Protein AF-A0A3D2ATV5-F1 (afdb_monomer)

Mean predicted aligned error: 16.17 Å

Foldseek 3Di:
DFLQVLVVVCCVPDPDNDDPLLVVLSVVLCVQLPRRHFQQPDDLVSLLVVLVVLVLVDDCSCSNLVSVLVSLCVCVVVVRYPDSNSVSNDRDDDDPDPDPNPPPPPPPPPPVVVVVVVVVVVVVVVVVVVVVVVVVVVVVPPDPDDDDD

Structure (mmCIF, N/CA/C/O backbone):
data_AF-A0A3D2ATV5-F1
#
_entry.id   AF-A0A3D2ATV5-F1
#
loop_
_atom_site.group_PDB
_atom_site.id
_atom_site.type_symbol
_atom_site.label_atom_id
_atom_site.label_alt_id
_atom_site.label_comp_id
_atom_site.label_asym_id
_atom_site.label_entity_id
_atom_site.label_seq_id
_atom_site.pdbx_PDB_ins_code
_atom_site.Cartn_x
_atom_site.Cartn_y
_atom_site.Cartn_z
_atom_site.occupancy
_atom_site.B_iso_or_equiv
_atom_site.auth_seq_id
_atom_site.auth_comp_id
_atom_site.auth_asym_id
_atom_site.auth_atom_id
_atom_site.pdbx_PDB_model_num
ATOM 1 N N . MET A 1 1 ? -16.266 -0.482 5.780 1.00 83.94 1 MET A N 1
ATOM 2 C CA . MET A 1 1 ? -15.355 0.634 5.461 1.00 83.94 1 MET A CA 1
ATOM 3 C C . MET A 1 1 ? -14.619 0.274 4.185 1.00 83.94 1 MET A C 1
ATOM 5 O O . MET A 1 1 ? -14.010 -0.798 4.149 1.00 83.94 1 MET A O 1
ATOM 9 N N . ASN A 1 2 ? -14.761 1.093 3.145 1.00 91.06 2 ASN A N 1
ATOM 10 C CA . ASN A 1 2 ? -14.046 0.906 1.882 1.00 91.06 2 ASN A CA 1
ATOM 11 C C . ASN A 1 2 ? -12.581 1.386 2.024 1.00 91.06 2 ASN A C 1
ATOM 13 O O . ASN A 1 2 ? -12.195 1.952 3.054 1.00 91.06 2 ASN A O 1
ATOM 17 N N . VAL A 1 3 ? -11.745 1.110 1.023 1.00 88.62 3 VAL A N 1
ATOM 18 C CA . VAL A 1 3 ? -10.328 1.507 1.037 1.00 88.62 3 VAL A CA 1
ATOM 19 C C . VAL A 1 3 ? -10.172 3.029 0.948 1.00 88.62 3 VAL A C 1
ATOM 21 O O . VAL A 1 3 ? -9.301 3.582 1.619 1.00 88.62 3 VAL A O 1
ATOM 24 N N . GLU A 1 4 ? -11.008 3.710 0.166 1.00 88.81 4 GLU A N 1
ATOM 25 C CA . GLU A 1 4 ? -10.930 5.165 -0.024 1.00 88.81 4 GLU A CA 1
ATOM 26 C C . GLU A 1 4 ? -11.240 5.955 1.258 1.00 88.81 4 GLU A C 1
ATOM 28 O O . GLU A 1 4 ? -10.424 6.775 1.689 1.00 88.81 4 GLU A O 1
ATOM 33 N N . ASP A 1 5 ? -12.339 5.634 1.943 1.00 88.56 5 ASP A N 1
ATOM 34 C CA . ASP A 1 5 ? -12.692 6.220 3.239 1.00 88.56 5 ASP A CA 1
ATOM 35 C C . ASP A 1 5 ? -11.595 5.921 4.262 1.00 88.56 5 ASP A C 1
ATOM 37 O O . ASP A 1 5 ? -11.211 6.786 5.049 1.00 88.56 5 ASP A O 1
ATOM 41 N N . ALA A 1 6 ? -11.046 4.702 4.251 1.00 89.12 6 ALA A N 1
ATOM 42 C CA . ALA A 1 6 ? -9.972 4.318 5.160 1.00 89.12 6 ALA A CA 1
ATOM 43 C C . ALA A 1 6 ? -8.710 5.161 4.970 1.00 89.12 6 ALA A C 1
ATOM 45 O O . ALA A 1 6 ? -8.079 5.542 5.961 1.00 89.12 6 ALA A O 1
ATOM 46 N N . ILE A 1 7 ? -8.370 5.502 3.727 1.00 89.44 7 ILE A N 1
ATOM 47 C CA . ILE A 1 7 ? -7.285 6.439 3.425 1.00 89.44 7 ILE A CA 1
ATOM 48 C C . ILE A 1 7 ? -7.643 7.836 3.935 1.00 89.44 7 ILE A C 1
ATOM 50 O O . ILE A 1 7 ? -6.823 8.446 4.617 1.00 89.44 7 ILE A O 1
ATOM 54 N N . GLY A 1 8 ? -8.864 8.324 3.700 1.00 87.75 8 GLY A N 1
ATOM 55 C CA . GLY A 1 8 ? -9.320 9.618 4.222 1.00 87.75 8 GLY A CA 1
ATOM 56 C C . GLY A 1 8 ? -9.197 9.722 5.748 1.00 87.75 8 GLY A C 1
ATOM 57 O O . GLY A 1 8 ? -8.622 10.679 6.270 1.00 87.75 8 GLY A O 1
ATOM 58 N N . HIS A 1 9 ? -9.647 8.693 6.468 1.00 88.75 9 HIS A N 1
ATOM 59 C CA . HIS A 1 9 ? -9.520 8.601 7.924 1.00 88.75 9 HIS A CA 1
ATOM 60 C C . HIS A 1 9 ? -8.066 8.496 8.396 1.00 88.75 9 HIS A C 1
ATOM 62 O O . HIS A 1 9 ? -7.708 9.070 9.428 1.00 88.75 9 HIS A O 1
ATOM 68 N N . TYR A 1 10 ? -7.220 7.775 7.659 1.00 88.38 10 TYR A N 1
ATOM 69 C CA . TYR A 1 10 ? -5.794 7.684 7.957 1.00 88.38 10 TYR A CA 1
ATOM 70 C C . TYR A 1 10 ? -5.099 9.042 7.800 1.00 88.38 10 TYR A C 1
ATOM 72 O O . TYR A 1 10 ? -4.368 9.445 8.701 1.00 88.38 10 TYR A O 1
ATOM 80 N N . LEU A 1 11 ? -5.385 9.775 6.722 1.00 86.06 11 LEU A N 1
ATOM 81 C CA . LEU A 1 11 ? -4.801 11.091 6.443 1.00 86.06 11 LEU A CA 1
ATOM 82 C C . LEU A 1 11 ? -5.268 12.176 7.422 1.00 86.06 11 LEU A C 1
ATOM 84 O O . LEU A 1 11 ? -4.502 13.072 7.767 1.00 86.06 11 LEU A O 1
ATOM 88 N N . GLN A 1 12 ? -6.512 12.100 7.899 1.00 83.88 12 GLN A N 1
ATOM 89 C CA . GLN A 1 12 ? -7.011 13.000 8.946 1.00 83.88 12 GLN A CA 1
ATOM 90 C C . GLN A 1 12 ? -6.444 12.655 10.331 1.00 83.88 12 GLN A C 1
ATOM 92 O O . GLN A 1 12 ? -6.255 13.541 11.162 1.00 83.88 12 GLN A O 1
ATOM 97 N N . GLY A 1 13 ? -6.196 11.368 10.595 1.00 75.94 13 GLY A N 1
ATOM 98 C CA . GLY A 1 13 ? -5.704 10.868 11.880 1.00 75.94 13 GLY A CA 1
ATOM 99 C C . GLY A 1 13 ? -4.180 10.778 12.001 1.00 75.94 13 GLY A C 1
ATOM 100 O O . GLY A 1 13 ? -3.681 10.460 13.084 1.00 75.94 13 GLY A O 1
ATOM 101 N N . SER A 1 14 ? -3.428 11.012 10.923 1.00 72.69 14 SER A N 1
ATOM 102 C CA . SER A 1 14 ? -1.968 10.948 10.936 1.00 72.69 14 SER A CA 1
ATOM 103 C C . SER A 1 14 ? -1.389 12.178 11.638 1.00 72.69 14 SER A C 1
ATOM 105 O O . SER A 1 14 ? -1.5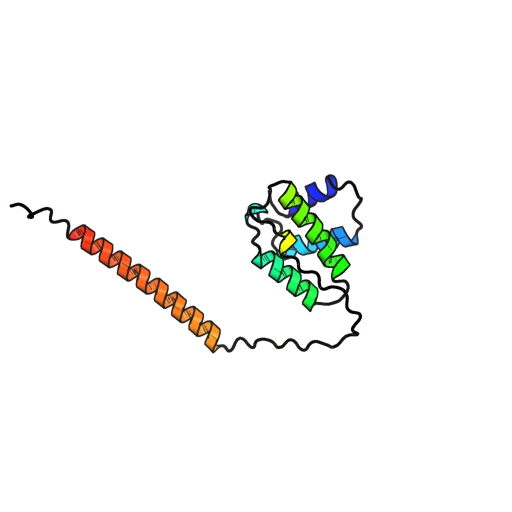06 13.300 11.153 1.00 72.69 14 SER A O 1
ATOM 107 N N . ALA A 1 15 ? -0.725 11.965 12.778 1.00 59.75 15 ALA A N 1
ATOM 108 C CA . ALA A 1 15 ? -0.069 13.032 13.541 1.00 59.75 15 ALA A CA 1
ATOM 109 C C . ALA A 1 15 ? 1.088 13.703 12.772 1.00 59.75 15 ALA A C 1
ATOM 111 O O . ALA A 1 15 ? 1.419 14.859 13.027 1.00 59.75 15 ALA A O 1
ATOM 112 N N . GLN A 1 16 ? 1.698 12.986 11.823 1.00 64.69 16 GLN A N 1
ATOM 113 C CA . GLN A 1 16 ? 2.629 13.544 10.848 1.00 64.69 16 GLN A CA 1
ATOM 114 C C . GLN A 1 16 ? 1.875 13.895 9.570 1.00 64.69 16 GLN A C 1
ATOM 116 O O . GLN A 1 16 ? 1.139 13.075 9.025 1.00 64.69 16 GLN A O 1
ATOM 121 N N . LYS A 1 17 ? 2.085 15.117 9.081 1.00 70.88 17 LYS A N 1
ATOM 122 C CA . LYS A 1 17 ? 1.559 15.557 7.792 1.00 70.88 17 LYS A CA 1
ATOM 123 C C . LYS A 1 17 ? 2.268 14.758 6.697 1.00 70.88 17 LYS A C 1
ATOM 125 O O . LYS A 1 17 ? 3.453 14.985 6.461 1.00 70.88 17 LYS A O 1
ATOM 130 N N . LEU A 1 18 ? 1.563 13.813 6.073 1.00 79.06 18 LEU A N 1
ATOM 131 C CA . LEU A 1 18 ? 2.086 13.087 4.916 1.00 79.06 18 LEU A CA 1
ATOM 132 C C . LEU A 1 18 ? 2.433 14.082 3.800 1.00 79.06 18 LEU A C 1
ATOM 134 O O . LEU A 1 18 ? 1.725 15.072 3.588 1.00 79.06 18 LEU A O 1
ATOM 138 N N . ASP A 1 19 ? 3.517 13.825 3.078 1.00 84.94 19 ASP A N 1
ATOM 139 C CA . ASP A 1 19 ? 3.884 14.624 1.915 1.00 84.94 19 ASP A CA 1
ATOM 140 C C . ASP A 1 19 ? 2.972 14.309 0.715 1.00 84.94 19 ASP A C 1
ATOM 142 O O . ASP A 1 19 ? 2.228 13.324 0.692 1.00 84.94 19 ASP A O 1
ATOM 146 N N . ALA A 1 20 ? 2.975 15.182 -0.296 1.00 87.25 20 ALA A N 1
ATOM 147 C CA . ALA A 1 20 ? 2.140 15.000 -1.487 1.00 87.25 20 ALA A CA 1
ATOM 148 C C . ALA A 1 20 ? 2.459 13.689 -2.231 1.00 87.25 20 ALA A C 1
ATOM 150 O O . ALA A 1 20 ? 1.577 13.096 -2.854 1.00 87.25 20 ALA A O 1
ATOM 151 N N . TYR A 1 21 ? 3.704 13.219 -2.125 1.00 87.38 21 TYR A N 1
ATOM 152 C CA . TYR A 1 21 ? 4.158 11.974 -2.727 1.00 87.38 21 TYR A CA 1
ATOM 153 C C . TYR A 1 21 ? 3.501 10.750 -2.072 1.00 87.38 21 TYR A C 1
ATOM 155 O O . TYR A 1 21 ? 2.916 9.917 -2.766 1.00 87.38 21 TYR A O 1
ATOM 163 N N . ALA A 1 22 ? 3.473 10.687 -0.740 1.00 87.62 22 ALA A N 1
ATOM 164 C CA . ALA A 1 22 ? 2.787 9.633 -0.004 1.00 87.62 22 ALA A CA 1
ATOM 165 C C . ALA A 1 22 ? 1.275 9.618 -0.279 1.00 87.62 22 ALA A C 1
ATOM 167 O O . ALA A 1 22 ? 0.691 8.549 -0.468 1.00 87.62 22 ALA A O 1
ATOM 168 N N . HIS A 1 23 ? 0.642 10.793 -0.377 1.00 89.56 23 HIS A N 1
ATOM 169 C CA . HIS A 1 23 ? -0.766 10.894 -0.777 1.00 89.56 23 HIS A CA 1
ATOM 170 C C . HIS A 1 23 ? -1.007 10.288 -2.162 1.00 89.56 23 HIS A C 1
ATOM 172 O O . HIS A 1 23 ? -1.975 9.548 -2.360 1.00 89.56 23 HIS A O 1
ATOM 178 N N . GLN A 1 24 ? -0.139 10.591 -3.127 1.00 91.06 24 GLN A N 1
ATOM 179 C CA . GLN A 1 24 ? -0.254 10.069 -4.483 1.00 91.06 24 GLN A CA 1
ATOM 180 C C . GLN A 1 24 ? -0.128 8.541 -4.510 1.00 91.06 24 GLN A C 1
ATOM 182 O O . GLN A 1 24 ? -0.932 7.877 -5.169 1.00 91.06 24 GLN A O 1
ATOM 187 N N . GLU A 1 25 ? 0.825 7.972 -3.772 1.00 92.31 25 GLU A N 1
ATOM 188 C CA . GLU A 1 25 ? 1.044 6.522 -3.753 1.00 92.31 25 GLU A CA 1
ATOM 189 C C . GLU A 1 25 ? -0.083 5.765 -3.031 1.00 92.31 25 GLU A C 1
ATOM 191 O O . GLU A 1 25 ? -0.486 4.695 -3.493 1.00 92.31 25 GLU A O 1
ATOM 196 N N . LEU A 1 26 ? -0.687 6.341 -1.985 1.00 91.31 26 LEU A N 1
ATOM 197 C CA . LEU A 1 26 ? -1.891 5.781 -1.351 1.00 91.31 26 LEU A CA 1
ATOM 198 C C . LEU A 1 26 ? -3.099 5.786 -2.299 1.00 91.31 26 LEU A C 1
ATOM 200 O O . LEU A 1 26 ? -3.801 4.781 -2.419 1.00 91.31 26 LEU A O 1
ATOM 204 N N . ASN A 1 27 ? -3.315 6.881 -3.030 1.00 91.12 27 ASN A N 1
ATOM 205 C CA . ASN A 1 27 ? -4.381 6.954 -4.035 1.00 91.12 27 ASN A CA 1
ATOM 206 C C . ASN A 1 27 ? -4.147 5.968 -5.187 1.00 91.12 27 ASN A C 1
ATOM 208 O O . ASN A 1 27 ? -5.084 5.355 -5.703 1.00 91.12 27 ASN A O 1
ATOM 212 N N . ARG A 1 28 ? -2.889 5.783 -5.596 1.00 92.69 28 ARG A N 1
ATOM 213 C CA . ARG A 1 28 ? -2.519 4.796 -6.613 1.00 92.69 28 ARG A CA 1
ATOM 214 C C . ARG A 1 28 ? -2.792 3.370 -6.142 1.00 92.69 28 ARG A C 1
ATOM 216 O O . ARG A 1 28 ? -3.326 2.574 -6.915 1.00 92.69 28 ARG A O 1
ATOM 223 N N . PHE A 1 29 ? -2.476 3.071 -4.884 1.00 92.31 29 PHE A N 1
ATOM 224 C CA . PHE A 1 29 ? -2.805 1.796 -4.256 1.00 92.31 29 PHE A CA 1
ATOM 225 C C . PHE A 1 29 ? -4.318 1.545 -4.257 1.00 92.31 29 PHE A C 1
ATOM 227 O O . PHE A 1 29 ? -4.752 0.494 -4.731 1.00 92.31 29 PHE A O 1
ATOM 234 N N . ALA A 1 30 ? -5.122 2.528 -3.832 1.00 91.31 30 ALA A N 1
ATOM 235 C CA . ALA A 1 30 ? -6.584 2.427 -3.847 1.00 91.31 30 ALA A CA 1
ATOM 236 C C . ALA A 1 30 ? -7.125 2.105 -5.245 1.00 91.31 30 ALA A C 1
ATOM 238 O O . ALA A 1 30 ? -7.892 1.162 -5.409 1.00 91.31 30 ALA A O 1
ATOM 239 N N . ARG A 1 31 ? -6.645 2.808 -6.278 1.00 90.38 31 ARG A N 1
ATOM 240 C CA . ARG A 1 31 ? -7.048 2.560 -7.674 1.00 90.38 31 ARG A CA 1
ATOM 241 C C . ARG A 1 31 ? -6.663 1.170 -8.175 1.00 90.38 31 ARG A C 1
ATOM 243 O O . ARG A 1 31 ? -7.398 0.592 -8.963 1.00 90.38 31 ARG A O 1
ATOM 250 N N . SER A 1 32 ? -5.518 0.643 -7.743 1.00 89.94 32 SER A N 1
ATOM 251 C CA . SER A 1 32 ? -5.052 -0.677 -8.179 1.00 89.94 32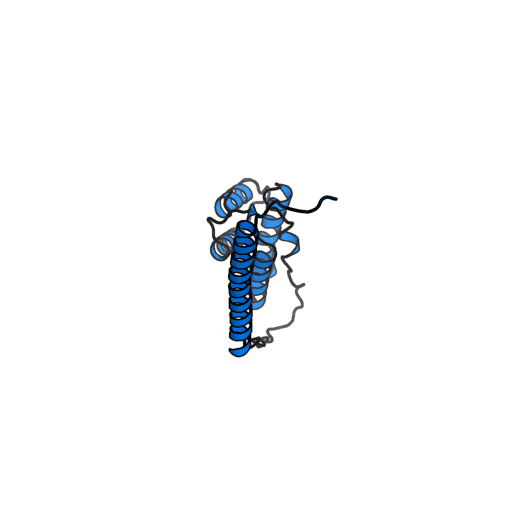 SER A CA 1
ATOM 252 C C . SER A 1 32 ? -5.789 -1.829 -7.502 1.00 89.94 32 SER A C 1
ATOM 254 O O . SER A 1 32 ? -5.932 -2.888 -8.107 1.00 89.94 32 SER A O 1
ATOM 256 N N . ILE A 1 33 ? -6.185 -1.657 -6.244 1.00 86.94 33 ILE A N 1
ATOM 257 C CA . ILE A 1 33 ? -6.880 -2.682 -5.456 1.00 86.94 33 ILE A CA 1
ATOM 258 C C . ILE A 1 33 ? -8.403 -2.593 -5.634 1.00 86.94 33 ILE A C 1
ATOM 260 O O . ILE A 1 33 ? -9.100 -3.602 -5.519 1.00 86.94 33 ILE A O 1
ATOM 264 N N . GLY A 1 34 ? -8.899 -1.395 -5.943 1.00 88.31 34 GLY A N 1
ATOM 265 C CA . GLY A 1 34 ? -10.308 -1.032 -6.020 1.00 88.31 34 GLY A CA 1
ATOM 266 C C . GLY A 1 34 ? -10.701 -0.143 -4.840 1.00 88.31 34 GLY A C 1
ATOM 267 O O . GLY A 1 34 ? -10.772 -0.618 -3.709 1.00 88.31 34 GLY A O 1
ATOM 268 N N . SER A 1 35 ? -10.986 1.134 -5.106 1.00 85.25 35 SER A N 1
ATOM 269 C CA . SER A 1 35 ? -11.345 2.132 -4.085 1.00 85.25 35 SER A CA 1
ATOM 270 C C . SER A 1 35 ? -12.569 1.735 -3.250 1.00 85.25 35 SER A C 1
ATOM 272 O O . SER A 1 35 ? -12.564 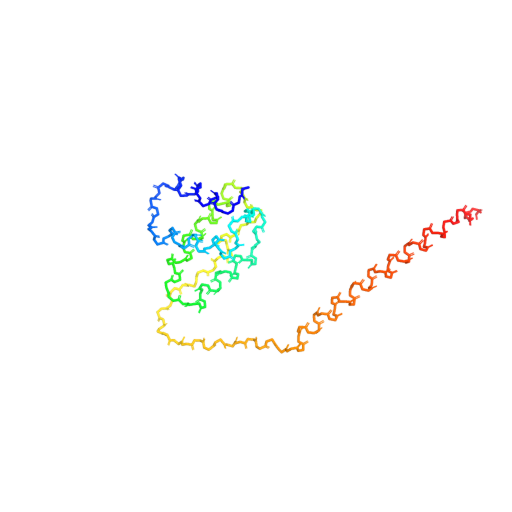1.874 -2.028 1.00 85.25 35 SER A O 1
ATOM 274 N N . GLU A 1 36 ? -13.573 1.156 -3.914 1.00 86.81 36 GLU A N 1
ATOM 275 C CA . GLU A 1 36 ? -14.844 0.710 -3.326 1.00 86.81 36 GLU A CA 1
ATOM 276 C C . GLU A 1 36 ? -14.725 -0.601 -2.539 1.00 86.81 36 GLU A C 1
ATOM 278 O O . GLU A 1 36 ? -15.651 -1.006 -1.834 1.00 86.81 36 GLU A O 1
ATOM 283 N N . LYS A 1 37 ? -13.591 -1.299 -2.657 1.00 86.06 37 LYS A N 1
ATOM 284 C CA . LYS A 1 37 ? -13.410 -2.591 -2.007 1.00 86.06 37 LYS A CA 1
ATOM 285 C C . LYS A 1 37 ? -13.378 -2.420 -0.490 1.00 86.06 37 LYS A C 1
ATOM 287 O O . LYS A 1 37 ? -12.805 -1.465 0.031 1.00 86.06 37 LYS A O 1
ATOM 292 N N . LEU A 1 38 ? -13.962 -3.367 0.239 1.00 88.38 38 LEU A N 1
ATOM 293 C CA . LEU A 1 38 ? -13.925 -3.362 1.698 1.00 88.38 38 LEU A CA 1
ATOM 294 C C . LEU A 1 38 ? -12.523 -3.699 2.214 1.00 88.38 38 LEU A C 1
ATOM 296 O O . LEU A 1 38 ? -11.893 -4.658 1.769 1.00 88.38 38 LEU A O 1
ATOM 300 N N . VAL A 1 39 ? -12.065 -2.961 3.230 1.00 86.44 39 VAL A N 1
ATOM 301 C CA . VAL A 1 39 ? -10.764 -3.211 3.879 1.00 86.44 39 VAL A CA 1
ATOM 302 C C . VAL A 1 39 ? -10.676 -4.628 4.465 1.00 86.44 39 VAL A C 1
ATOM 304 O O . VAL A 1 39 ? -9.622 -5.257 4.414 1.00 86.44 39 VAL A O 1
ATOM 307 N N . ALA A 1 40 ? -11.791 -5.162 4.969 1.00 85.56 40 ALA A N 1
ATOM 308 C CA . ALA A 1 40 ? -11.868 -6.511 5.531 1.00 85.56 40 ALA A CA 1
ATOM 309 C C . ALA A 1 40 ? -11.705 -7.629 4.478 1.00 85.56 40 ALA A C 1
ATOM 311 O O . ALA A 1 40 ? -11.322 -8.747 4.818 1.00 85.56 40 ALA A O 1
ATOM 312 N N . GLU A 1 41 ? -11.962 -7.330 3.202 1.00 86.19 41 GLU A N 1
ATOM 313 C CA . GLU A 1 41 ? -11.832 -8.271 2.080 1.00 86.19 41 GLU A CA 1
ATOM 314 C C . GLU A 1 41 ? -10.451 -8.222 1.415 1.00 86.19 41 GLU A C 1
ATOM 316 O O . GLU A 1 41 ? -10.196 -8.913 0.420 1.00 86.19 41 GLU A O 1
ATOM 321 N N . LEU A 1 42 ? -9.555 -7.369 1.915 1.00 85.38 42 LEU A N 1
ATOM 322 C CA . LEU A 1 42 ? -8.181 -7.326 1.445 1.00 85.38 42 LEU A CA 1
ATOM 323 C C . LEU A 1 42 ? -7.460 -8.598 1.869 1.00 85.38 42 LEU A C 1
ATOM 325 O O . LEU A 1 42 ? -7.397 -8.942 3.051 1.00 85.38 42 LEU A O 1
ATOM 329 N N . THR A 1 43 ? -6.877 -9.282 0.890 1.00 84.00 43 THR A N 1
ATOM 330 C CA . THR A 1 43 ? -6.158 -10.528 1.132 1.00 84.00 43 THR A CA 1
ATOM 331 C C . THR A 1 43 ? -4.645 -10.308 1.075 1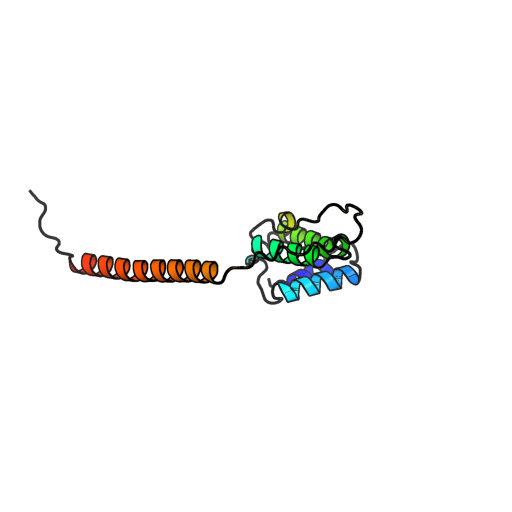.00 84.00 43 THR A C 1
ATOM 333 O O . THR A 1 43 ? -4.164 -9.475 0.297 1.00 84.00 43 THR A O 1
ATOM 336 N N . PRO A 1 44 ? -3.855 -11.068 1.858 1.00 84.25 44 PRO A N 1
ATOM 337 C CA . PRO A 1 44 ? -2.398 -11.010 1.786 1.00 84.25 44 PRO A CA 1
ATOM 338 C C . PRO A 1 44 ? -1.817 -11.171 0.369 1.00 84.25 44 PRO A C 1
ATOM 340 O O . PRO A 1 44 ? -0.925 -10.392 0.027 1.00 84.25 44 PRO A O 1
ATOM 343 N N . PRO A 1 45 ? -2.318 -12.089 -0.491 1.00 84.25 45 PRO A N 1
ATOM 344 C CA . PRO A 1 45 ? -1.824 -12.222 -1.861 1.00 84.25 45 PRO A CA 1
ATOM 345 C C . PRO A 1 45 ? -2.009 -10.957 -2.702 1.00 84.25 45 PRO A C 1
ATOM 347 O O . PRO A 1 45 ? -1.094 -10.575 -3.416 1.00 84.25 45 PRO A O 1
ATOM 350 N N . GLN A 1 46 ? -3.141 -10.255 -2.582 1.00 85.94 46 GLN A N 1
ATOM 351 C CA . GLN A 1 46 ? -3.390 -9.026 -3.352 1.00 85.94 46 GLN A CA 1
ATOM 352 C C . GLN A 1 46 ? -2.385 -7.926 -3.013 1.00 85.94 46 GLN A C 1
ATOM 354 O O . GLN A 1 46 ? -1.845 -7.263 -3.899 1.00 85.94 46 GLN A O 1
ATOM 359 N N . VAL A 1 47 ? -2.109 -7.758 -1.720 1.00 87.56 47 VAL A N 1
ATOM 360 C CA . VAL A 1 47 ? -1.130 -6.782 -1.234 1.00 87.56 47 VAL A CA 1
ATOM 361 C C . VAL A 1 47 ? 0.288 -7.168 -1.663 1.00 87.56 47 VAL A C 1
ATOM 363 O O . VAL A 1 47 ? 1.057 -6.298 -2.074 1.00 87.56 47 VAL A O 1
ATOM 366 N N . ALA A 1 48 ? 0.625 -8.460 -1.615 1.00 85.50 48 ALA A N 1
ATOM 367 C CA . ALA A 1 48 ? 1.918 -8.966 -2.069 1.00 85.50 48 ALA A CA 1
ATOM 368 C C . ALA A 1 48 ? 2.124 -8.729 -3.573 1.00 85.50 48 ALA A C 1
ATOM 370 O O . ALA A 1 48 ? 3.133 -8.141 -3.955 1.00 85.50 48 ALA A O 1
ATOM 371 N N . THR A 1 49 ? 1.140 -9.076 -4.410 1.00 87.06 49 THR A N 1
ATOM 372 C CA . THR A 1 49 ? 1.190 -8.844 -5.862 1.00 87.06 49 THR A CA 1
ATOM 373 C C . THR A 1 49 ? 1.351 -7.361 -6.192 1.00 87.06 49 THR A C 1
ATOM 375 O O . THR A 1 49 ? 2.145 -7.002 -7.060 1.00 87.06 49 THR A O 1
ATOM 378 N N . TYR A 1 50 ? 0.650 -6.469 -5.483 1.00 90.44 50 TYR A N 1
ATOM 379 C CA . TYR A 1 50 ? 0.849 -5.031 -5.669 1.00 90.44 50 TYR A CA 1
ATOM 380 C C . TYR A 1 50 ? 2.288 -4.611 -5.333 1.00 90.44 50 TYR A C 1
ATOM 382 O O . TYR A 1 50 ? 2.919 -3.889 -6.108 1.00 90.44 50 TYR A O 1
ATOM 390 N N . ALA A 1 51 ? 2.826 -5.072 -4.200 1.00 88.00 51 ALA A N 1
ATOM 391 C CA . ALA A 1 51 ? 4.187 -4.746 -3.786 1.00 88.00 51 ALA A CA 1
ATOM 392 C C . ALA A 1 51 ? 5.235 -5.258 -4.787 1.00 88.00 51 ALA A C 1
ATOM 394 O O . ALA A 1 51 ? 6.154 -4.519 -5.142 1.00 88.00 51 ALA A O 1
ATOM 395 N N . GLU A 1 52 ? 5.067 -6.479 -5.292 1.00 87.62 52 GLU A N 1
ATOM 396 C CA . GLU A 1 52 ? 5.914 -7.062 -6.335 1.00 87.62 52 GLU A CA 1
ATOM 397 C C . GLU A 1 52 ? 5.871 -6.233 -7.620 1.00 87.62 52 GLU A C 1
ATOM 399 O O . GLU A 1 52 ? 6.921 -5.871 -8.142 1.00 87.62 52 GLU A O 1
ATOM 404 N N . ASN A 1 53 ? 4.686 -5.816 -8.074 1.00 87.44 53 ASN A N 1
ATOM 405 C CA . ASN A 1 53 ? 4.550 -4.955 -9.252 1.00 87.44 53 ASN A CA 1
ATOM 406 C C . ASN A 1 53 ? 5.275 -3.609 -9.082 1.00 87.44 53 ASN A C 1
ATOM 408 O O . ASN A 1 53 ? 5.886 -3.104 -10.029 1.00 87.44 53 ASN A O 1
ATOM 412 N N . VAL A 1 54 ? 5.239 -3.020 -7.881 1.00 88.31 54 VAL A N 1
ATOM 413 C CA . VAL A 1 54 ? 5.990 -1.794 -7.563 1.00 88.31 54 VAL A CA 1
ATOM 414 C C . VAL A 1 54 ? 7.498 -2.035 -7.629 1.00 88.31 54 VAL A C 1
ATOM 416 O O . VAL A 1 54 ?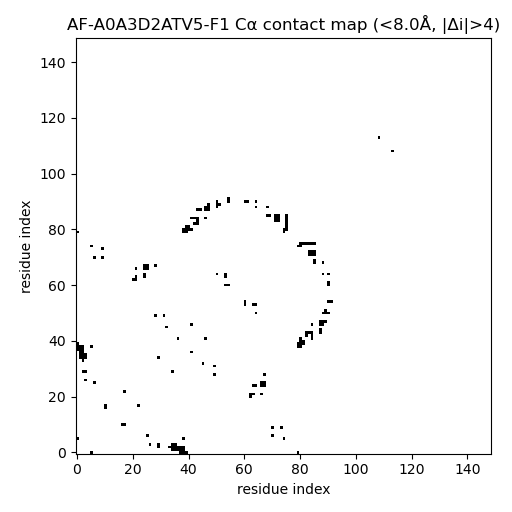 8.201 -1.216 -8.222 1.00 88.31 54 VAL A O 1
ATOM 419 N N . VAL A 1 55 ? 7.981 -3.151 -7.076 1.00 85.38 55 VAL A N 1
ATOM 420 C CA . VAL A 1 55 ? 9.399 -3.545 -7.124 1.00 85.38 55 VAL A CA 1
ATOM 421 C C . VAL A 1 55 ? 9.853 -3.783 -8.566 1.00 85.38 55 VAL A C 1
ATOM 423 O O . VAL A 1 55 ? 10.865 -3.219 -8.979 1.00 85.38 55 VAL A O 1
ATOM 426 N N . SER A 1 56 ? 9.088 -4.543 -9.352 1.00 83.94 56 SER A N 1
ATOM 427 C CA . SER A 1 56 ? 9.384 -4.854 -10.759 1.00 83.94 56 SER A CA 1
ATOM 428 C C . SER A 1 56 ? 9.367 -3.620 -11.659 1.00 83.94 56 SER A C 1
ATOM 430 O O . SER A 1 56 ? 10.133 -3.541 -12.617 1.00 83.94 56 SER A O 1
ATOM 432 N N . SER A 1 57 ? 8.540 -2.622 -11.331 1.00 84.88 57 SER A N 1
ATOM 433 C CA . SER A 1 57 ? 8.529 -1.329 -12.031 1.00 84.88 57 SER A CA 1
ATOM 434 C C . SER A 1 57 ? 9.801 -0.502 -11.785 1.00 84.88 57 SER A C 1
ATOM 436 O O . SER A 1 57 ? 10.067 0.441 -12.528 1.00 84.88 57 SER A O 1
ATOM 438 N N . GLY A 1 58 ? 10.570 -0.818 -10.738 1.00 80.44 58 GLY A N 1
ATOM 439 C CA . GLY A 1 58 ? 11.759 -0.072 -10.337 1.00 80.44 58 GLY A CA 1
ATOM 440 C C . GLY A 1 58 ? 11.471 1.348 -9.824 1.00 80.44 58 GLY A C 1
ATOM 441 O O . GLY A 1 58 ? 10.334 1.722 -9.512 1.00 80.44 58 GLY A O 1
ATOM 442 N N . GLY A 1 59 ? 12.536 2.149 -9.724 1.00 86.12 59 GLY A N 1
ATOM 443 C CA . GLY A 1 59 ? 12.492 3.519 -9.205 1.00 86.12 59 GLY A CA 1
ATOM 444 C C . GLY A 1 59 ? 12.577 3.586 -7.678 1.00 86.12 59 GLY A C 1
ATOM 445 O O . GLY A 1 59 ? 13.259 2.776 -7.050 1.00 86.12 59 GLY A O 1
ATOM 446 N N . ASP A 1 60 ? 11.895 4.564 -7.080 1.00 87.75 60 ASP A N 1
ATOM 447 C CA . ASP A 1 60 ? 11.874 4.761 -5.628 1.00 87.75 60 ASP A CA 1
ATOM 448 C C . ASP A 1 60 ? 10.928 3.771 -4.927 1.00 87.75 60 ASP A C 1
ATOM 450 O O . ASP A 1 60 ? 9.805 4.084 -4.543 1.00 87.75 60 ASP A O 1
ATOM 454 N N . ILE A 1 61 ? 11.374 2.525 -4.779 1.00 88.00 61 ILE A N 1
ATOM 455 C CA . ILE A 1 61 ? 10.583 1.465 -4.136 1.00 88.00 61 ILE A CA 1
ATOM 456 C C . ILE A 1 61 ? 10.262 1.824 -2.676 1.00 88.00 61 ILE A C 1
ATOM 458 O O . ILE A 1 61 ? 9.167 1.533 -2.193 1.00 88.00 61 ILE A O 1
ATOM 462 N N . HIS A 1 62 ? 11.203 2.456 -1.970 1.00 86.75 62 HIS A N 1
ATOM 463 C CA . HIS A 1 62 ? 11.045 2.800 -0.559 1.00 86.75 62 HIS A CA 1
ATOM 464 C C . HIS A 1 62 ? 10.003 3.900 -0.358 1.00 86.75 62 HIS A C 1
ATOM 466 O O . HIS A 1 62 ? 9.112 3.721 0.474 1.00 86.75 62 HIS A O 1
ATOM 472 N N . GLY A 1 63 ? 10.064 4.986 -1.131 1.00 87.25 63 GLY A N 1
ATOM 473 C CA . GLY A 1 63 ? 9.069 6.056 -1.056 1.00 87.25 63 GLY A CA 1
ATOM 474 C C . GLY A 1 63 ? 7.682 5.616 -1.522 1.00 87.25 63 GLY A C 1
ATOM 475 O O . GLY A 1 63 ? 6.681 6.101 -1.003 1.00 87.25 63 GLY A O 1
ATOM 476 N N . ARG A 1 64 ? 7.600 4.637 -2.431 1.00 89.00 64 ARG A N 1
ATOM 477 C CA . ARG A 1 64 ? 6.317 4.103 -2.916 1.00 89.00 64 ARG A CA 1
ATOM 478 C C . ARG A 1 64 ? 5.667 3.117 -1.952 1.00 89.00 64 ARG A C 1
ATOM 480 O O . ARG A 1 64 ? 4.471 3.204 -1.691 1.00 89.00 64 ARG A O 1
ATOM 487 N N . LEU A 1 65 ? 6.433 2.170 -1.406 1.00 90.44 65 LEU A N 1
ATOM 488 C CA . LEU A 1 65 ? 5.897 1.135 -0.510 1.00 90.44 65 LEU A CA 1
ATOM 489 C C . LEU A 1 65 ? 5.868 1.545 0.965 1.00 90.44 65 LEU A C 1
ATOM 491 O O . LEU A 1 65 ? 5.107 0.952 1.731 1.00 90.44 65 LEU A O 1
ATOM 495 N N . GLY A 1 66 ? 6.665 2.532 1.376 1.00 89.56 66 GLY A N 1
ATOM 496 C CA . GLY A 1 66 ? 6.715 3.028 2.753 1.00 89.56 66 GLY A CA 1
ATOM 497 C C . GLY A 1 66 ? 5.347 3.496 3.268 1.00 89.56 66 GLY A C 1
ATOM 498 O O . GLY A 1 66 ? 4.822 2.873 4.195 1.00 89.56 66 GLY A O 1
ATOM 499 N N . PRO A 1 67 ? 4.715 4.498 2.626 1.00 90.31 67 PRO A N 1
ATOM 500 C CA . PRO A 1 67 ? 3.401 5.010 3.025 1.00 90.31 67 PRO A CA 1
ATOM 501 C C . PRO A 1 67 ? 2.316 3.932 3.036 1.00 90.31 67 PRO A C 1
ATOM 503 O O . PRO A 1 67 ? 1.483 3.871 3.938 1.00 90.31 67 PRO A O 1
ATOM 506 N N . ILE A 1 68 ? 2.355 3.026 2.056 1.00 91.12 68 ILE A N 1
ATOM 507 C CA . ILE A 1 68 ? 1.393 1.925 1.933 1.00 91.12 68 ILE A CA 1
ATOM 508 C C . ILE A 1 68 ? 1.546 0.951 3.103 1.00 91.12 68 ILE A C 1
ATOM 510 O O . ILE A 1 68 ? 0.558 0.519 3.697 1.00 91.12 68 ILE A O 1
ATOM 514 N N . LYS A 1 69 ? 2.783 0.618 3.481 1.00 89.56 69 LYS A N 1
ATOM 515 C CA . LYS A 1 69 ? 3.057 -0.269 4.614 1.00 89.56 69 LYS A CA 1
ATOM 516 C C . LYS A 1 69 ? 2.590 0.339 5.938 1.00 89.56 69 LYS A C 1
ATOM 518 O O . LYS A 1 69 ? 2.033 -0.383 6.768 1.00 89.56 69 LYS A O 1
ATOM 523 N N . GLU A 1 70 ? 2.796 1.639 6.132 1.00 89.19 70 GLU A N 1
ATOM 524 C CA . GLU A 1 70 ? 2.327 2.363 7.318 1.00 89.19 70 GLU A CA 1
ATOM 525 C C . GLU A 1 70 ? 0.801 2.423 7.390 1.00 89.19 70 GLU A C 1
ATOM 527 O O . GLU A 1 70 ? 0.227 2.131 8.443 1.00 89.19 70 GLU A O 1
ATOM 532 N N . PHE A 1 71 ? 0.142 2.700 6.265 1.00 90.62 71 PHE A N 1
ATOM 533 C CA . PHE A 1 71 ? -1.312 2.653 6.146 1.00 90.62 71 PHE A CA 1
ATOM 534 C C . PHE A 1 71 ? -1.871 1.266 6.499 1.00 90.62 71 PHE A C 1
ATOM 536 O O . PHE A 1 71 ? -2.743 1.143 7.358 1.00 90.62 71 PHE A O 1
ATOM 543 N N . LEU A 1 72 ? -1.324 0.191 5.925 1.00 89.00 72 LEU A N 1
ATOM 544 C CA . LEU A 1 72 ? -1.763 -1.174 6.240 1.00 89.00 72 LEU A CA 1
ATOM 545 C C . LEU A 1 72 ? -1.511 -1.540 7.712 1.00 89.00 72 LEU A C 1
ATOM 547 O O . LEU A 1 72 ? -2.310 -2.246 8.328 1.00 89.00 72 LEU A O 1
ATOM 551 N N . ALA A 1 73 ? -0.425 -1.041 8.308 1.00 87.81 73 ALA A N 1
ATOM 552 C CA . ALA A 1 73 ? -0.162 -1.224 9.731 1.00 87.81 73 ALA A CA 1
ATOM 553 C C . ALA A 1 73 ? -1.173 -0.461 10.603 1.00 87.81 73 ALA A C 1
ATOM 555 O O . ALA A 1 73 ? -1.581 -0.969 11.648 1.00 87.81 73 ALA A O 1
ATOM 556 N N . TYR A 1 74 ? -1.600 0.730 10.177 1.00 88.44 74 TYR A N 1
ATOM 557 C CA . TYR A 1 74 ? -2.681 1.474 10.820 1.00 88.44 74 TYR A CA 1
ATOM 558 C C . TYR A 1 74 ? -4.007 0.700 10.777 1.00 88.44 74 TYR A C 1
ATOM 560 O O . TYR A 1 74 ? -4.665 0.582 11.812 1.00 88.44 74 TYR A O 1
ATOM 568 N N . LEU A 1 75 ? -4.360 0.103 9.635 1.00 87.06 75 LEU A N 1
ATOM 569 C CA . LEU A 1 75 ? -5.580 -0.704 9.505 1.00 87.06 75 LEU A CA 1
ATOM 570 C C . LEU A 1 75 ? -5.578 -1.910 10.449 1.00 87.06 75 LEU A C 1
ATOM 572 O O . LEU A 1 75 ? -6.568 -2.145 11.143 1.00 87.06 75 LEU A O 1
ATOM 576 N N . ASN A 1 76 ? -4.437 -2.601 10.550 1.00 85.19 76 ASN A N 1
ATOM 577 C CA . ASN A 1 76 ? -4.257 -3.698 11.501 1.00 85.19 76 ASN A CA 1
ATOM 578 C C . ASN A 1 76 ? -4.424 -3.216 12.952 1.00 85.19 76 ASN A C 1
ATOM 580 O O . ASN A 1 76 ? -5.116 -3.853 13.741 1.00 85.19 76 ASN A O 1
ATOM 584 N N . LYS A 1 77 ? -3.825 -2.070 13.314 1.00 84.12 77 LYS A N 1
ATOM 585 C CA . LYS A 1 77 ? -3.938 -1.488 14.666 1.00 84.12 77 LYS A CA 1
ATOM 586 C C . LYS A 1 77 ? -5.369 -1.088 15.021 1.00 84.12 77 LYS A C 1
ATOM 588 O O . LYS A 1 77 ? -5.739 -1.135 16.190 1.00 84.12 77 LYS A O 1
ATOM 593 N N . LYS A 1 78 ? -6.159 -0.670 14.033 1.00 83.75 78 LYS A N 1
ATOM 594 C CA . LYS A 1 78 ? -7.574 -0.318 14.200 1.00 83.75 78 LYS A CA 1
ATOM 595 C C . LYS A 1 78 ? -8.511 -1.531 14.155 1.00 83.75 78 LYS A C 1
ATOM 597 O O . LYS A 1 78 ? -9.706 -1.347 14.353 1.00 83.75 78 LYS A O 1
ATOM 602 N N . GLY A 1 79 ? -7.994 -2.737 13.902 1.00 83.25 79 GLY A N 1
ATOM 603 C CA . GLY A 1 79 ? -8.802 -3.953 13.773 1.00 83.25 79 GLY A CA 1
ATOM 604 C C . GLY A 1 79 ? -9.731 -3.943 12.555 1.00 83.25 79 GLY A C 1
ATOM 605 O O . GLY A 1 79 ? -10.758 -4.611 12.566 1.00 83.25 79 GLY A O 1
ATOM 606 N N . LEU A 1 80 ? -9.404 -3.154 11.525 1.00 80.50 80 LEU A N 1
ATOM 607 C CA . LEU A 1 80 ? -10.224 -3.008 10.314 1.00 80.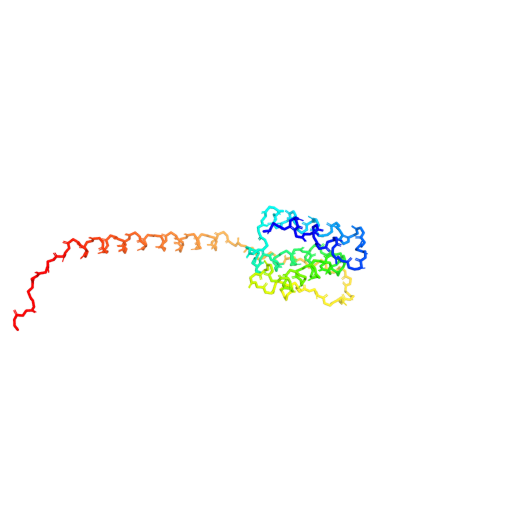50 80 LEU A CA 1
ATOM 608 C C . LEU A 1 80 ? -9.930 -4.091 9.267 1.00 80.50 80 LEU A C 1
ATOM 610 O O . LEU A 1 80 ? -10.731 -4.307 8.361 1.00 80.50 80 LEU A O 1
ATOM 614 N N . SER A 1 81 ? -8.775 -4.745 9.379 1.00 78.25 81 SER A N 1
ATOM 615 C CA . SER A 1 81 ? -8.337 -5.848 8.530 1.00 78.25 81 SER A CA 1
ATOM 616 C C . SER A 1 81 ? -8.386 -7.172 9.290 1.00 78.25 81 SER A C 1
ATOM 618 O O . SER A 1 81 ? -8.059 -7.260 10.473 1.00 78.25 81 SER A O 1
ATOM 620 N N . THR A 1 82 ? -8.755 -8.229 8.573 1.00 74.06 82 THR A N 1
ATOM 621 C CA . THR A 1 82 ? -8.872 -9.596 9.107 1.00 74.06 82 THR A CA 1
ATOM 622 C C . THR A 1 82 ? -7.504 -10.258 9.315 1.00 74.06 82 THR A C 1
ATOM 624 O O . THR A 1 82 ? -7.343 -11.149 10.146 1.00 74.06 82 THR A O 1
ATOM 627 N N . HIS A 1 83 ? -6.494 -9.809 8.565 1.00 75.56 83 HIS A N 1
ATOM 628 C CA . HIS A 1 83 ? -5.128 -10.327 8.593 1.00 75.56 83 HIS A CA 1
ATOM 629 C C . HIS A 1 83 ? -4.114 -9.188 8.667 1.00 75.56 83 HIS A C 1
ATOM 631 O O . HIS A 1 83 ? -4.391 -8.066 8.247 1.00 75.56 83 HIS A O 1
ATOM 637 N N . SER A 1 84 ? -2.901 -9.490 9.141 1.00 80.00 84 SER A N 1
ATOM 638 C CA . SER A 1 84 ? -1.817 -8.508 9.195 1.00 80.00 84 SER A CA 1
ATOM 639 C C . SER A 1 84 ? -1.225 -8.238 7.805 1.00 80.00 84 SER A C 1
ATOM 641 O O . SER A 1 84 ? -0.229 -8.839 7.410 1.00 80.00 84 SER A O 1
ATOM 643 N N . LEU A 1 85 ? -1.824 -7.315 7.049 1.00 81.06 85 LEU A N 1
ATOM 644 C CA . LEU A 1 85 ? -1.460 -7.058 5.644 1.00 81.06 85 LEU A CA 1
ATOM 645 C C . LEU A 1 85 ? -0.081 -6.400 5.470 1.00 81.06 85 LEU A C 1
ATOM 647 O O . LEU A 1 85 ? 0.627 -6.673 4.504 1.00 81.06 85 LEU A O 1
ATOM 651 N N . SER A 1 86 ? 0.340 -5.568 6.424 1.00 77.50 86 SER A N 1
ATOM 652 C CA . SER A 1 86 ? 1.627 -4.858 6.373 1.00 77.50 86 SER A CA 1
ATOM 653 C C . SER A 1 86 ? 2.851 -5.780 6.424 1.00 77.50 86 SER A C 1
ATOM 655 O O . SER A 1 86 ? 3.914 -5.408 5.923 1.00 77.50 86 SER A O 1
ATOM 657 N N . ALA A 1 87 ? 2.716 -6.986 6.986 1.00 78.00 87 ALA A N 1
ATOM 658 C CA . ALA A 1 87 ? 3.785 -7.985 7.021 1.00 78.00 87 ALA A CA 1
ATOM 659 C C . ALA A 1 87 ? 4.107 -8.556 5.628 1.00 78.00 87 ALA A C 1
ATOM 661 O O . ALA A 1 87 ? 5.219 -9.030 5.396 1.00 78.00 87 ALA A O 1
ATOM 662 N N . HIS A 1 88 ? 3.156 -8.473 4.695 1.00 76.88 88 HIS A N 1
ATOM 663 C CA . HIS A 1 88 ? 3.287 -9.013 3.342 1.00 76.88 88 HIS A CA 1
ATOM 664 C C . HIS A 1 88 ? 3.844 -7.997 2.332 1.00 76.88 88 HIS A C 1
ATOM 666 O O . HIS A 1 88 ? 4.160 -8.369 1.205 1.00 76.88 88 HIS A O 1
ATOM 672 N N . VAL A 1 89 ? 4.056 -6.738 2.737 1.00 78.81 89 VAL A N 1
ATOM 673 C CA . VAL A 1 89 ? 4.753 -5.730 1.922 1.00 78.81 89 VAL A CA 1
ATOM 674 C C . VAL A 1 89 ? 6.264 -5.870 2.126 1.00 78.81 89 VAL A C 1
ATOM 676 O O . VAL A 1 89 ? 6.856 -5.279 3.040 1.00 78.81 89 VAL A O 1
ATOM 679 N N . LYS A 1 90 ? 6.903 -6.684 1.279 1.00 76.12 90 LYS A N 1
ATOM 680 C CA . LYS A 1 90 ? 8.362 -6.848 1.264 1.00 76.12 90 LYS A CA 1
ATOM 681 C C . LYS A 1 90 ? 9.007 -5.697 0.496 1.00 76.12 90 LYS A C 1
ATOM 683 O O . LYS A 1 90 ? 8.888 -5.609 -0.717 1.00 76.12 90 LYS A O 1
ATOM 688 N N . ILE A 1 91 ? 9.722 -4.838 1.217 1.00 76.50 91 ILE A N 1
ATOM 689 C CA . ILE A 1 91 ? 10.546 -3.777 0.634 1.00 76.50 91 ILE A CA 1
ATOM 690 C C . ILE A 1 91 ? 11.983 -4.315 0.575 1.00 76.50 91 ILE A C 1
ATOM 692 O O . ILE A 1 91 ? 12.565 -4.556 1.640 1.00 76.50 91 ILE A O 1
ATOM 696 N N . PRO A 1 92 ? 12.555 -4.568 -0.618 1.00 69.88 92 PRO A N 1
ATOM 697 C CA . PRO A 1 92 ? 13.943 -4.994 -0.744 1.00 69.88 92 PRO A CA 1
ATOM 698 C C . PRO A 1 92 ? 14.854 -3.968 -0.071 1.00 69.88 92 PRO A C 1
ATOM 700 O O . PRO A 1 92 ? 14.669 -2.768 -0.252 1.00 69.88 92 PRO A O 1
ATOM 703 N N . ARG A 1 93 ? 15.846 -4.417 0.709 1.00 58.69 93 ARG A N 1
ATOM 704 C CA . ARG A 1 93 ? 16.881 -3.495 1.195 1.00 58.69 93 ARG A CA 1
ATOM 705 C C . ARG A 1 93 ? 17.609 -2.941 -0.023 1.00 58.69 93 ARG A C 1
ATOM 707 O O . ARG A 1 93 ? 18.077 -3.735 -0.837 1.00 58.69 93 ARG A O 1
ATOM 714 N N . ALA A 1 94 ? 17.692 -1.616 -0.135 1.00 52.16 94 ALA A N 1
ATOM 715 C CA . ALA A 1 94 ? 18.430 -0.938 -1.191 1.00 52.16 94 ALA A CA 1
ATOM 716 C C . ALA A 1 94 ? 19.873 -1.467 -1.262 1.00 52.16 94 ALA A C 1
ATOM 718 O O . ALA A 1 94 ? 20.753 -1.049 -0.513 1.00 52.16 94 ALA A O 1
ATOM 719 N N . SER A 1 95 ? 20.121 -2.420 -2.158 1.00 45.31 95 SER A N 1
ATOM 720 C CA . SER A 1 95 ? 21.454 -2.658 -2.682 1.00 45.31 95 SER A CA 1
ATOM 721 C C . SER A 1 95 ? 21.602 -1.674 -3.827 1.00 45.31 95 SER A C 1
ATOM 723 O O . SER A 1 95 ? 20.831 -1.722 -4.785 1.00 45.31 95 SER A O 1
ATOM 725 N N . VAL A 1 96 ? 22.557 -0.754 -3.708 1.00 47.34 96 VAL A N 1
ATOM 726 C CA . VAL A 1 96 ? 23.022 0.056 -4.832 1.00 47.34 96 VAL A CA 1
ATOM 727 C C . VAL A 1 96 ? 23.581 -0.914 -5.871 1.00 47.34 96 VAL A C 1
ATOM 729 O O . VAL A 1 96 ? 24.758 -1.263 -5.858 1.00 47.34 96 VAL A O 1
ATOM 732 N N . ARG A 1 97 ? 22.724 -1.411 -6.754 1.00 43.41 97 ARG A N 1
ATOM 733 C CA . ARG A 1 97 ? 23.137 -2.036 -7.999 1.00 43.41 97 ARG A CA 1
ATOM 734 C C . ARG A 1 97 ? 22.413 -1.311 -9.108 1.00 43.41 97 ARG A C 1
ATOM 736 O O . ARG A 1 97 ? 21.197 -1.392 -9.246 1.00 43.41 97 ARG A O 1
ATOM 743 N N . ALA A 1 98 ? 23.224 -0.543 -9.831 1.00 44.59 98 ALA A N 1
ATOM 744 C CA . ALA A 1 98 ? 22.903 0.063 -11.103 1.00 44.59 98 ALA A CA 1
ATOM 745 C C . ALA A 1 98 ? 22.078 -0.900 -11.956 1.00 44.59 98 ALA A C 1
ATOM 747 O O . ALA A 1 98 ? 22.339 -2.102 -11.948 1.00 44.59 98 ALA A O 1
ATOM 748 N N . SER A 1 99 ? 21.108 -0.332 -12.666 1.00 49.22 99 SER A N 1
ATOM 749 C CA . SER A 1 99 ? 20.195 -0.959 -13.612 1.00 49.22 99 SER A CA 1
ATOM 750 C C . SER A 1 99 ? 20.822 -2.111 -14.402 1.00 49.22 99 SER A C 1
ATOM 752 O O . SER A 1 99 ? 21.234 -1.950 -15.547 1.00 49.22 99 SER A O 1
ATOM 754 N N . ALA A 1 100 ? 20.818 -3.310 -13.831 1.00 42.09 100 ALA A N 1
ATOM 755 C CA . ALA A 1 100 ? 20.653 -4.499 -14.628 1.00 42.09 100 ALA A CA 1
ATOM 756 C C . ALA A 1 100 ? 19.158 -4.528 -14.906 1.00 42.09 100 ALA A C 1
ATOM 758 O O . ALA A 1 100 ? 18.356 -4.673 -13.983 1.00 42.09 100 ALA A O 1
ATOM 759 N N . ARG A 1 101 ? 18.773 -4.322 -16.169 1.00 48.03 101 ARG A N 1
ATOM 760 C CA . ARG A 1 101 ? 17.478 -4.810 -16.631 1.00 48.03 101 ARG A CA 1
ATOM 761 C C . ARG A 1 101 ? 17.490 -6.288 -16.277 1.00 48.03 101 ARG A C 1
ATOM 763 O O . ARG A 1 101 ? 18.156 -7.070 -16.946 1.00 48.03 101 ARG A O 1
ATOM 770 N N . VAL A 1 102 ? 16.837 -6.639 -15.175 1.00 44.31 102 VAL A N 1
ATOM 771 C CA . VAL A 1 102 ? 16.415 -8.005 -14.945 1.00 44.31 102 VAL A CA 1
ATOM 772 C C . VAL A 1 102 ? 15.399 -8.196 -16.052 1.00 44.31 102 VAL A C 1
ATOM 774 O O . VAL A 1 102 ? 14.261 -7.728 -15.966 1.00 44.31 102 VAL A O 1
ATOM 777 N N . SER A 1 103 ? 15.882 -8.738 -17.171 1.00 46.62 103 SER A N 1
ATOM 778 C CA . SER A 1 103 ? 15.057 -9.514 -18.073 1.00 46.62 103 SER A CA 1
ATOM 779 C C . SER A 1 103 ? 14.184 -10.331 -17.149 1.00 46.62 103 SER A C 1
ATOM 781 O O . SER A 1 103 ? 14.690 -11.152 -16.383 1.00 46.62 103 SER A O 1
ATOM 783 N N . HIS A 1 104 ? 12.903 -9.970 -17.109 1.00 44.75 104 HIS A N 1
ATOM 784 C CA . HIS A 1 104 ? 11.929 -10.858 -16.536 1.00 44.75 104 HIS A CA 1
ATOM 785 C C . HIS A 1 104 ? 12.196 -12.155 -17.292 1.00 44.75 104 HIS A C 1
ATOM 787 O O . HIS A 1 104 ? 12.029 -12.187 -18.511 1.00 44.75 104 HIS A O 1
ATOM 793 N N . ASP A 1 105 ? 12.644 -13.195 -16.593 1.00 39.28 105 ASP A N 1
ATOM 794 C CA . ASP A 1 105 ? 12.099 -14.498 -16.911 1.00 39.28 105 ASP A CA 1
ATOM 795 C C . ASP A 1 105 ? 10.604 -14.299 -16.687 1.00 39.28 105 ASP A C 1
ATOM 797 O O . ASP A 1 105 ? 10.060 -14.441 -15.591 1.00 39.28 105 ASP A O 1
ATOM 801 N N . THR A 1 106 ? 9.948 -13.809 -17.738 1.00 41.94 106 THR A N 1
ATOM 802 C CA . THR A 1 106 ? 8.612 -14.229 -18.065 1.00 41.94 106 THR A CA 1
ATOM 803 C C . THR A 1 106 ? 8.668 -15.721 -17.848 1.00 41.94 106 THR A C 1
ATOM 805 O O . THR A 1 106 ? 9.277 -16.446 -18.630 1.00 41.94 106 THR A O 1
ATOM 808 N N . ILE A 1 107 ? 8.082 -16.173 -16.741 1.00 45.25 107 ILE A N 1
ATOM 809 C CA . ILE A 1 107 ? 7.478 -17.487 -16.735 1.00 45.25 107 ILE A CA 1
ATOM 810 C C . ILE A 1 107 ? 6.536 -17.393 -17.925 1.00 45.25 107 ILE A C 1
ATOM 812 O O . ILE A 1 107 ? 5.469 -16.782 -17.834 1.00 45.25 107 ILE A O 1
ATOM 816 N N . GLU A 1 108 ? 7.002 -17.850 -19.085 1.00 43.75 108 GLU A N 1
ATOM 817 C CA . GLU A 1 108 ? 6.139 -18.111 -20.207 1.00 43.75 108 GLU A CA 1
ATOM 818 C C . GLU A 1 108 ? 5.156 -19.121 -19.639 1.00 43.75 108 GLU A C 1
ATOM 820 O O . GLU A 1 108 ? 5.471 -20.294 -19.429 1.00 43.75 108 GLU A O 1
ATOM 825 N N . MET A 1 109 ? 3.980 -18.619 -19.262 1.00 43.28 109 MET A N 1
ATOM 826 C CA . MET A 1 109 ? 2.798 -19.433 -19.103 1.00 43.28 109 MET A CA 1
ATOM 827 C C . MET A 1 109 ? 2.630 -20.118 -20.451 1.00 43.28 109 MET A C 1
ATOM 829 O O . MET A 1 109 ? 2.027 -19.570 -21.373 1.00 43.28 109 MET A O 1
ATOM 833 N N . SER A 1 110 ? 3.241 -21.290 -20.599 1.00 52.25 110 SER A N 1
ATOM 834 C CA . SER A 1 110 ? 2.966 -22.153 -21.729 1.00 52.25 110 SER A CA 1
ATOM 835 C C . SER A 1 110 ? 1.456 -22.367 -21.728 1.00 52.25 110 SER A C 1
ATOM 837 O O . SER A 1 110 ? 0.854 -22.668 -20.694 1.00 52.25 110 SER A O 1
ATOM 839 N N . LEU A 1 111 ? 0.821 -22.134 -22.877 1.00 50.62 111 LEU A N 1
ATOM 840 C CA . LEU A 1 111 ? -0.627 -22.267 -23.074 1.00 50.62 111 LEU A CA 1
ATOM 841 C C . LEU A 1 111 ? -1.169 -23.621 -22.563 1.00 50.62 111 LEU A C 1
ATOM 843 O O . LEU A 1 111 ? -2.341 -23.723 -22.206 1.00 50.62 111 LEU A O 1
ATOM 847 N N . SER A 1 112 ? -0.302 -24.633 -22.458 1.00 49.19 112 SER A N 1
ATOM 848 C CA . SER A 1 112 ? -0.561 -25.925 -21.824 1.00 49.19 112 SER A CA 1
ATOM 849 C C . SER A 1 112 ? -0.928 -25.827 -20.339 1.00 49.19 112 SER A C 1
ATOM 851 O O . SER A 1 112 ? -1.874 -26.488 -19.931 1.00 49.19 112 SER A O 1
ATOM 853 N N . GLY A 1 113 ? -0.267 -24.985 -19.539 1.00 49.41 113 GLY A N 1
ATOM 854 C CA . GLY A 1 113 ? -0.528 -24.886 -18.095 1.00 49.41 113 GLY A CA 1
ATOM 855 C C . GLY A 1 113 ? -1.899 -24.290 -17.753 1.00 49.41 113 GLY A C 1
ATOM 856 O O . GLY A 1 113 ? -2.551 -24.734 -16.811 1.00 49.41 113 GLY A O 1
ATOM 857 N N . ILE A 1 114 ? -2.382 -23.326 -18.548 1.00 56.31 114 ILE A N 1
ATOM 858 C CA . ILE A 1 114 ? -3.736 -22.765 -18.384 1.00 56.31 114 ILE A CA 1
ATOM 859 C C . ILE A 1 114 ? -4.798 -23.805 -18.761 1.00 56.31 114 ILE A C 1
ATOM 861 O O . ILE A 1 114 ? -5.832 -23.875 -18.100 1.00 56.31 114 ILE A O 1
ATOM 865 N N . ASN A 1 115 ? -4.552 -24.614 -19.795 1.00 56.47 115 ASN A N 1
ATOM 866 C CA . ASN A 1 115 ? -5.484 -25.668 -20.191 1.00 56.47 115 ASN A CA 1
ATOM 867 C C . ASN A 1 115 ? -5.546 -26.784 -19.147 1.00 56.47 115 ASN A C 1
ATOM 869 O O . ASN A 1 115 ? -6.647 -27.160 -18.772 1.00 56.47 115 ASN A O 1
ATOM 873 N N . THR A 1 116 ? -4.417 -27.207 -18.568 1.00 56.56 116 THR A N 1
ATOM 874 C CA . THR A 1 116 ? -4.425 -28.177 -17.460 1.00 56.56 116 THR A CA 1
ATOM 875 C C . THR A 1 116 ? -5.241 -27.672 -16.268 1.00 56.56 116 THR A C 1
ATOM 877 O O . THR A 1 116 ? -6.079 -28.400 -15.750 1.00 56.56 116 THR A O 1
ATOM 880 N N . LEU A 1 117 ? -5.077 -26.401 -15.878 1.00 57.81 117 LEU A N 1
ATOM 881 C CA . LEU A 1 117 ? -5.853 -25.815 -14.778 1.00 57.81 117 LEU A CA 1
ATOM 882 C C . LEU A 1 117 ? -7.350 -25.676 -15.109 1.00 57.81 117 LEU A C 1
ATOM 884 O O . LEU A 1 117 ? -8.184 -25.756 -14.210 1.00 57.81 117 LEU A O 1
ATOM 888 N N . LYS A 1 118 ? -7.709 -25.470 -16.383 1.00 57.88 118 LYS A N 1
ATOM 889 C CA . LYS A 1 118 ? -9.110 -25.460 -16.836 1.00 57.88 118 LYS A CA 1
ATOM 890 C C . LYS A 1 118 ? -9.715 -26.864 -16.864 1.00 57.88 118 LYS A C 1
ATOM 892 O O . LYS A 1 118 ? -10.845 -27.025 -16.413 1.00 57.88 118 LYS A O 1
ATOM 897 N N . ASP A 1 119 ? -8.958 -27.857 -17.317 1.00 62.34 119 ASP A N 1
ATOM 898 C CA . ASP A 1 119 ? -9.391 -29.254 -17.375 1.00 62.3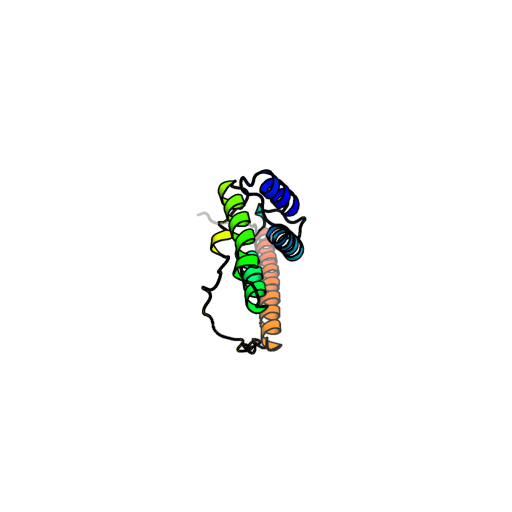4 119 ASP A CA 1
ATOM 899 C C . ASP A 1 119 ? -9.571 -29.836 -15.963 1.00 62.34 119 ASP A C 1
ATOM 901 O O . ASP A 1 119 ? -10.571 -30.502 -15.687 1.00 62.34 119 ASP A O 1
ATOM 905 N N . GLU A 1 120 ? -8.671 -29.518 -15.026 1.00 56.97 120 GLU A N 1
ATOM 906 C CA . GLU A 1 120 ? -8.830 -29.871 -13.608 1.00 56.97 120 GLU A CA 1
ATOM 907 C C . GLU A 1 120 ? -10.070 -29.204 -12.989 1.00 56.97 120 GLU A C 1
ATOM 909 O O . GLU A 1 120 ? -10.810 -29.832 -12.226 1.00 56.97 120 GLU A O 1
ATOM 914 N N . LEU A 1 121 ? -10.341 -27.947 -13.351 1.00 60.88 121 LEU A N 1
ATOM 915 C CA . LEU A 1 121 ? -11.495 -27.196 -12.860 1.00 60.88 121 LEU A CA 1
ATOM 916 C C . LEU A 1 121 ? -12.823 -27.766 -13.387 1.00 60.88 121 LEU A C 1
ATOM 918 O O . LEU A 1 121 ? -13.781 -27.884 -12.617 1.00 60.88 121 LEU A O 1
ATOM 922 N N . ASP A 1 122 ? -12.894 -28.157 -14.658 1.00 61.75 122 ASP A N 1
ATOM 923 C CA . ASP A 1 122 ? -14.097 -28.771 -15.235 1.00 61.75 122 ASP A CA 1
ATOM 924 C C . ASP A 1 122 ? -14.281 -30.236 -14.794 1.00 61.75 122 ASP A C 1
ATOM 926 O O . ASP A 1 122 ? -15.417 -30.681 -14.577 1.00 61.75 122 ASP A O 1
ATOM 930 N N . GLY A 1 123 ? -13.190 -30.959 -14.522 1.00 59.62 123 GLY A N 1
ATOM 931 C CA . GLY A 1 123 ? -13.232 -32.270 -13.869 1.00 59.62 123 GLY A CA 1
ATOM 932 C C . GLY A 1 123 ? -13.826 -32.204 -12.457 1.00 59.62 123 GLY A C 1
ATOM 933 O O . GLY A 1 123 ? -14.737 -32.968 -12.123 1.00 59.62 123 GLY A O 1
ATOM 934 N N . LEU A 1 124 ? -13.381 -31.242 -11.642 1.00 59.53 124 LEU A N 1
ATOM 935 C CA . LEU A 1 124 ? -13.907 -31.025 -10.287 1.00 59.53 124 LEU A CA 1
ATOM 936 C C . LEU A 1 124 ? -15.383 -30.593 -10.287 1.00 59.53 124 LEU A C 1
ATOM 938 O O . LEU A 1 124 ? -16.149 -31.014 -9.415 1.00 59.53 124 LEU A O 1
ATOM 942 N N . LYS A 1 125 ? -15.821 -29.798 -11.273 1.00 53.75 125 LYS A N 1
ATOM 943 C CA . LYS A 1 125 ? -17.245 -29.448 -11.436 1.00 53.75 125 LYS A CA 1
ATOM 944 C C . LYS A 1 125 ? -18.106 -30.662 -11.782 1.00 53.75 125 LYS A C 1
ATOM 946 O O . LYS A 1 125 ? -19.148 -30.851 -11.160 1.00 53.75 125 LYS A O 1
ATOM 951 N N . SER A 1 126 ? -17.651 -31.506 -12.706 1.00 59.50 126 SER A N 1
ATOM 952 C CA . SER A 1 126 ? -18.391 -32.702 -13.134 1.00 59.50 126 SER A CA 1
ATOM 953 C C . SER A 1 126 ? -18.533 -33.730 -12.001 1.00 59.50 126 SER A C 1
ATOM 955 O O . SER A 1 126 ? -19.577 -34.365 -11.843 1.00 59.50 126 SER A O 1
ATOM 957 N N . GLN A 1 127 ? -17.517 -33.851 -11.137 1.00 57.66 127 GLN A N 1
ATOM 958 C CA . GLN A 1 127 ? -17.597 -34.689 -9.935 1.00 57.66 127 GLN A CA 1
ATOM 959 C C . GLN A 1 127 ? -18.645 -34.180 -8.934 1.00 57.66 127 GLN A C 1
ATOM 961 O O . GLN A 1 127 ? -19.327 -34.986 -8.299 1.00 57.66 127 GLN A O 1
ATOM 966 N N . ARG A 1 128 ? -18.834 -32.858 -8.823 1.00 56.16 128 ARG A N 1
ATOM 967 C CA . ARG A 1 128 ? -19.853 -32.268 -7.942 1.00 56.16 128 ARG A CA 1
ATOM 968 C C . ARG A 1 128 ? -21.276 -32.627 -8.377 1.00 56.16 128 ARG A C 1
ATOM 970 O O . ARG A 1 128 ? -22.115 -32.898 -7.521 1.00 56.16 128 ARG A O 1
ATOM 977 N N . GLU A 1 129 ? -21.542 -32.654 -9.680 1.00 56.94 129 GLU A N 1
ATOM 978 C CA . GLU A 1 129 ? -22.854 -33.027 -10.229 1.00 56.94 129 GLU A CA 1
ATOM 979 C C . GLU A 1 129 ? -23.148 -34.525 -10.043 1.00 56.94 129 GLU A C 1
ATOM 981 O O . GLU A 1 129 ? -24.256 -34.892 -9.653 1.00 56.94 129 GLU A O 1
ATOM 986 N N . SER A 1 130 ? -22.139 -35.387 -10.212 1.00 57.50 130 SER A N 1
ATOM 987 C CA . SER A 1 130 ? -22.262 -36.836 -9.981 1.00 57.50 130 SER A CA 1
ATOM 988 C C . SER A 1 130 ? -22.530 -37.179 -8.509 1.00 57.50 130 SER A C 1
ATOM 990 O O . SER A 1 130 ? -23.422 -37.972 -8.203 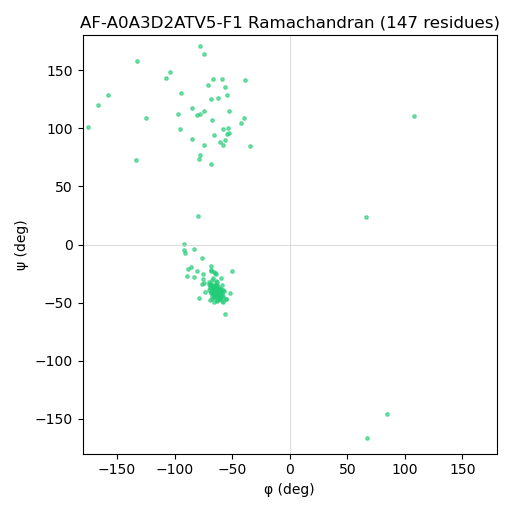1.00 57.50 130 SER A O 1
ATOM 992 N N . ILE A 1 131 ? -21.831 -36.523 -7.575 1.00 58.44 131 ILE A N 1
ATOM 993 C CA . ILE A 1 131 ? -22.073 -36.701 -6.134 1.00 58.44 131 ILE A CA 1
ATOM 994 C C . ILE A 1 131 ? -23.472 -36.195 -5.753 1.00 58.44 131 ILE A C 1
ATOM 996 O O . ILE A 1 131 ? -24.172 -36.851 -4.982 1.00 58.44 131 ILE A O 1
ATOM 1000 N N . ALA A 1 132 ? -23.922 -35.069 -6.318 1.00 57.66 132 ALA A N 1
ATOM 1001 C CA . ALA A 1 132 ? -25.279 -34.572 -6.093 1.00 57.66 132 ALA A CA 1
ATOM 1002 C C . ALA A 1 132 ? -26.350 -35.564 -6.590 1.00 57.66 132 ALA A C 1
ATOM 1004 O O . ALA A 1 132 ? -27.333 -35.800 -5.885 1.00 57.66 132 ALA A O 1
ATOM 1005 N N . ALA A 1 133 ? -26.132 -36.204 -7.744 1.00 58.91 133 ALA A N 1
ATOM 1006 C CA . ALA A 1 133 ? -27.027 -37.233 -8.269 1.00 58.91 133 ALA A CA 1
ATOM 1007 C C . ALA A 1 133 ? -27.041 -38.502 -7.395 1.00 58.91 133 ALA A C 1
ATOM 1009 O O . ALA A 1 133 ? -28.114 -39.042 -7.129 1.00 58.91 133 ALA A O 1
ATOM 1010 N N . GLN A 1 134 ? -25.885 -38.945 -6.885 1.00 56.91 134 GLN A N 1
ATOM 1011 C CA . GLN A 1 134 ? -25.799 -40.099 -5.977 1.00 56.91 134 GLN A CA 1
ATOM 1012 C C . GLN A 1 134 ? -26.475 -39.836 -4.625 1.00 56.91 134 GLN A C 1
ATOM 1014 O O . GLN A 1 134 ? -27.168 -40.712 -4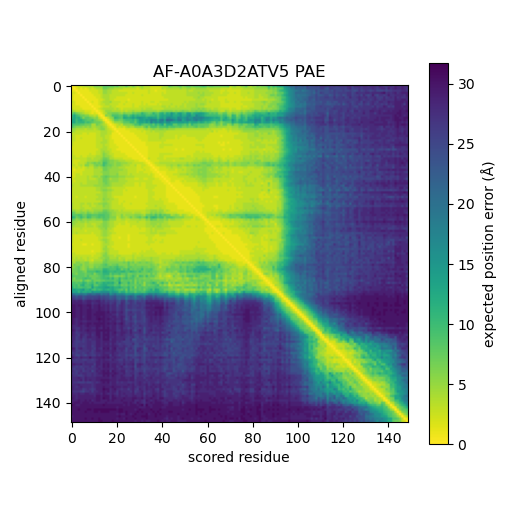.112 1.00 56.91 134 GLN A O 1
ATOM 1019 N N . ILE A 1 135 ? -26.350 -38.624 -4.072 1.00 58.25 135 ILE A N 1
ATOM 1020 C CA . ILE A 1 135 ? -27.065 -38.229 -2.846 1.00 58.25 135 ILE A CA 1
ATOM 1021 C C . ILE A 1 135 ? -28.580 -38.201 -3.087 1.00 58.25 135 ILE A C 1
ATOM 1023 O O . ILE A 1 135 ? -29.350 -38.620 -2.225 1.00 58.25 135 ILE A O 1
ATOM 1027 N N . GLN A 1 136 ? -29.030 -37.732 -4.253 1.00 56.94 136 GLN A N 1
ATOM 1028 C CA . GLN A 1 136 ? -30.453 -37.694 -4.590 1.00 56.94 136 GLN A CA 1
ATOM 1029 C C . GLN A 1 136 ? -31.039 -39.098 -4.810 1.00 56.94 136 GLN A C 1
ATOM 1031 O O . GLN A 1 136 ? -32.169 -39.344 -4.390 1.00 56.94 136 GLN A O 1
ATOM 1036 N N . LEU A 1 137 ? -30.262 -40.025 -5.386 1.00 56.12 137 LEU A N 1
ATOM 1037 C CA . LEU A 1 137 ? -30.639 -41.436 -5.523 1.00 56.12 137 LEU A CA 1
ATOM 1038 C C . LEU A 1 137 ? -30.695 -42.143 -4.159 1.00 56.12 137 LEU A C 1
ATOM 1040 O O . LEU A 1 137 ? -31.687 -42.797 -3.857 1.00 56.12 137 LEU A O 1
ATOM 1044 N N . ALA A 1 138 ? -29.701 -41.926 -3.292 1.00 55.56 138 ALA A N 1
ATOM 1045 C CA . ALA A 1 138 ? -29.681 -42.470 -1.930 1.00 55.56 138 ALA A CA 1
ATOM 1046 C C . ALA A 1 138 ? -30.800 -41.900 -1.034 1.00 55.56 138 ALA A C 1
ATOM 1048 O O . ALA A 1 138 ? -31.210 -42.533 -0.068 1.00 55.56 138 ALA A O 1
ATOM 1049 N N . ARG A 1 139 ? -31.317 -40.704 -1.350 1.00 52.62 139 ARG A N 1
ATOM 1050 C CA . ARG A 1 139 ? -32.482 -40.108 -0.674 1.00 52.62 139 ARG A CA 1
ATOM 1051 C C . ARG A 1 139 ? -33.819 -40.656 -1.194 1.00 52.62 139 ARG A C 1
ATOM 1053 O O . ARG A 1 139 ? -34.812 -40.558 -0.481 1.00 52.62 139 ARG A O 1
ATOM 1060 N N . ALA A 1 140 ? -33.848 -41.196 -2.416 1.00 55.44 140 ALA A N 1
ATOM 1061 C CA . ALA A 1 140 ? -34.999 -41.899 -2.985 1.00 55.44 140 ALA A CA 1
ATOM 1062 C C . ALA A 1 140 ? -35.059 -43.374 -2.540 1.00 55.44 140 ALA A C 1
ATOM 1064 O O . ALA A 1 140 ? -36.153 -43.906 -2.399 1.00 55.44 140 ALA A O 1
ATOM 1065 N N . ASP A 1 141 ? -33.906 -43.981 -2.236 1.00 50.59 141 ASP A N 1
ATOM 1066 C CA . ASP A 1 141 ? -33.744 -45.319 -1.636 1.00 50.59 141 ASP A CA 1
ATOM 1067 C C . ASP A 1 141 ? -33.978 -45.328 -0.111 1.00 50.59 141 ASP A C 1
ATOM 1069 O O . ASP A 1 141 ? -33.475 -46.168 0.629 1.00 50.59 141 ASP A O 1
ATOM 1073 N N . GLY A 1 142 ? -34.748 -44.353 0.380 1.00 53.56 142 GLY A N 1
ATOM 1074 C CA . GLY A 1 142 ? -35.321 -44.389 1.715 1.00 53.56 142 GLY A CA 1
ATOM 1075 C C . GLY A 1 142 ? -36.381 -45.484 1.816 1.00 53.56 142 GLY A C 1
ATOM 1076 O O . GLY A 1 142 ? -37.560 -45.161 1.947 1.00 53.56 142 GLY A O 1
ATOM 1077 N N . ASP A 1 143 ? -35.960 -46.749 1.778 1.00 49.38 143 ASP A N 1
ATOM 1078 C CA . ASP A 1 143 ? -36.704 -47.867 2.347 1.00 49.38 143 ASP A CA 1
ATOM 1079 C C . ASP A 1 143 ? -36.181 -48.150 3.761 1.00 49.38 143 ASP A C 1
ATOM 1081 O O . ASP A 1 143 ? -35.133 -48.747 4.008 1.00 49.38 143 ASP A O 1
ATOM 1085 N N . ILE A 1 144 ? -36.938 -47.627 4.715 1.00 54.53 144 ILE A N 1
ATOM 1086 C CA . ILE A 1 144 ? -36.911 -47.985 6.129 1.00 54.53 144 ILE A CA 1
ATOM 1087 C C . ILE A 1 144 ? -37.697 -49.296 6.321 1.00 54.53 144 ILE A C 1
ATOM 1089 O O . ILE A 1 144 ? -38.810 -49.310 6.840 1.00 54.53 144 ILE A O 1
ATOM 1093 N N . SER A 1 145 ? -37.105 -50.405 5.898 1.00 54.16 145 SER A N 1
ATOM 1094 C CA . SER A 1 145 ? -37.392 -51.791 6.304 1.00 54.16 145 SER A CA 1
ATOM 1095 C C . SER A 1 145 ? -36.207 -52.599 5.786 1.00 54.16 145 SER A C 1
ATOM 1097 O O . SER A 1 145 ? -35.901 -52.544 4.611 1.00 54.16 145 SER A O 1
ATOM 1099 N N . GLU A 1 146 ? -35.395 -53.306 6.556 1.00 51.25 146 GLU A N 1
ATOM 1100 C CA . GLU A 1 146 ? -35.734 -54.263 7.592 1.00 51.25 146 GLU A CA 1
ATOM 1101 C C . GLU A 1 146 ? -34.382 -54.669 8.221 1.00 51.25 146 GLU A C 1
ATOM 1103 O O . GLU A 1 146 ? -33.612 -55.416 7.628 1.00 51.25 146 GLU A O 1
ATOM 1108 N N . ASN A 1 147 ? -34.024 -54.116 9.387 1.00 44.88 147 ASN A N 1
ATOM 1109 C CA . ASN A 1 147 ? -32.938 -54.657 10.218 1.00 44.88 147 ASN A CA 1
ATOM 1110 C C . ASN A 1 147 ? -33.397 -54.745 11.679 1.00 44.88 147 ASN A C 1
ATOM 1112 O O . ASN A 1 147 ? -33.042 -53.939 12.541 1.00 44.88 147 ASN A O 1
ATOM 1116 N N . SER A 1 148 ? -34.272 -55.713 11.917 1.00 36.59 148 SER A N 1
ATOM 1117 C CA . SER A 1 148 ? -34.414 -56.483 13.157 1.00 36.59 148 SER A CA 1
ATOM 1118 C C . SER A 1 148 ? -35.112 -57.777 12.744 1.00 36.59 148 SER A C 1
ATOM 1120 O O . SER A 1 148 ? -36.127 -57.689 12.049 1.00 36.59 148 SER A O 1
ATOM 1122 N N . PRO A 1 149 ? -34.588 -58.958 13.097 1.00 53.94 149 PRO A N 1
ATOM 1123 C CA . PRO A 1 149 ? -33.994 -59.284 14.396 1.00 53.94 149 PRO A CA 1
ATOM 1124 C C . PRO A 1 149 ? -32.494 -59.617 14.391 1.00 53.94 149 PRO A C 1
ATOM 1126 O O . PRO A 1 149 ? -31.974 -60.100 13.363 1.00 53.94 149 PRO A O 1
#

Secondary structure (DSSP, 8-state):
-BHHHHHHHHHHH-SS---HHHHHHHHHHHHHH-TTSBGGG--HHHHHHHHHHHHHT-S-HHHHHHHHHHHHHHHHHTT-SSS-GGGG----------------------HHHHHHHHHHHHHHHHHHHHHHHHHHHHHH---------

pLDDT: mean 72.54, std 17.03, range [36.59, 92.69]

Sequence (149 aa):
MNVEDAIGHYLQGSAQKLDAYAHQELNRFARSIGSEKLVAELTPPQVATYAENVVSSGGDIHGRLGPIKEFLAYLNKKGLSTHSLSAHVKIPRASVRASARVSHDTIEMSLSGINTLKDELDGLKSQRESIAAQIQLARADGDISENSP

Radius of gyration: 24.53 Å; Cα contacts (8 Å, |Δi|>4): 102; chains: 1; bounding box: 60×75×38 Å

Nearest PDB structures (foldseek):
  6en2-assembly1_B  TM=6.025E-01  e=2.158E-01  Enterococcus faecalis
  6en1-assembly1_A  TM=6.422E-01  e=3.964E-01  Enterococcus faecalis
  2kob-assembly1_A  TM=6.309E-01  e=9.085E-01  [Clostridium] leptum DSM 753
  6emy-assembly1_B  TM=5.494E-01  e=7.283E-01  Enterococcus faecalis
  2ggf-assembly1_A  TM=4.462E-01  e=2.745E+00  Homo sapiens

Solvent-accessible surface area (backbone atoms only — not comparable to full-atom values): 8864 Å² total; per-residue (Å²): 108,32,38,49,61,51,50,53,53,46,66,74,66,41,90,63,84,75,51,74,66,39,54,51,41,46,52,50,48,27,66,74,76,38,36,80,39,45,40,56,73,60,47,56,66,60,52,30,53,52,38,49,53,45,53,76,68,48,81,67,46,63,68,49,48,46,50,49,36,53,51,36,43,48,35,41,75,69,64,51,32,81,53,73,48,33,78,44,50,73,75,79,78,88,68,95,65,78,87,67,79,73,70,72,80,65,77,73,77,51,74,64,61,59,48,52,57,49,52,53,50,53,50,55,51,54,51,52,55,53,52,51,51,51,54,54,50,59,64,69,63,70,67,94,73,86,93,76,134